Protein AF-A0A938ZCC9-F1 (afdb_monomer)

pLDDT: mean 74.98, std 13.93, range [40.41, 93.81]

Sequence (87 aa):
MAKFKHTERTRKIYNSIIKEYREISSDSDLVALGIDYNDYRSSELGLLLDSLRLNGEGMTSSKRVAEWMKRHSCNVYRIADNWKVQL

Nearest PDB structures (foldseek):
  1u02-assembly1_A  TM=4.238E-01  e=1.594E+00  Thermoplasma acidophilum
  1eps-assembly1_A  TM=5.968E-01  e=5.828E+00  Escherichia coli

Mean predicted aligned error: 7.96 Å

Solvent-accessible surface area (backbone atoms only — not comparable to full-atom values): 4909 Å² total; per-residue (Å²): 130,86,76,65,63,62,48,80,66,37,45,52,40,49,26,53,53,44,25,72,74,69,71,39,81,38,72,68,50,46,65,72,67,65,66,49,73,78,80,34,56,88,37,74,65,35,48,25,51,49,27,36,56,56,69,31,34,31,61,41,69,49,64,69,58,46,55,51,42,39,74,59,71,26,51,68,45,81,52,89,86,31,31,39,40,30,94

Secondary structure (DSSP, 8-state):
-PPP---HHHHHHHHHHHHHHH----HHHHHHTT--THHHHTSHHHHHHHHHHHHSEEEES-HHHHHHHHHTT-EEEEETTEEEEE-

Radius of gyration: 12.28 Å; Cα contacts (8 Å, |Δi|>4): 118; chains: 1; bounding box: 23×26×36 Å

Foldseek 3Di:
DQPWPDDPVLQVLLQVVVCVVPVQRHPVVCVVVVCDLVNQVVD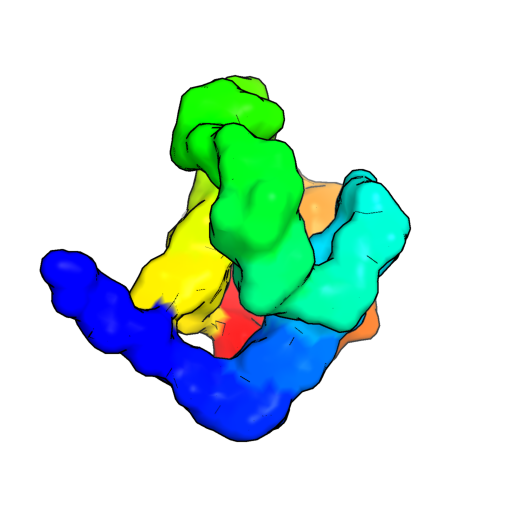QLSQQSVCCGHPQKDKDLDPVSQVVSVVSVWDWDDDPSMIMTGD

Structure (mmCIF, N/CA/C/O backbone):
data_AF-A0A938ZCC9-F1
#
_entry.id   AF-A0A938ZCC9-F1
#
loop_
_atom_site.group_PDB
_atom_site.id
_atom_site.type_symbol
_atom_site.label_atom_id
_atom_site.label_alt_id
_atom_site.label_comp_id
_atom_site.label_asym_id
_atom_site.label_entity_id
_atom_site.label_seq_id
_atom_site.pdbx_PDB_ins_code
_atom_site.Cartn_x
_atom_site.Cartn_y
_atom_site.Cartn_z
_atom_site.occupancy
_atom_site.B_iso_or_equiv
_atom_site.auth_seq_id
_atom_site.auth_comp_id
_atom_site.auth_asym_id
_atom_site.auth_atom_id
_atom_site.pdbx_PDB_model_num
ATOM 1 N N . MET A 1 1 ? 5.501 -16.115 13.597 1.00 40.41 1 MET A N 1
ATOM 2 C CA . MET A 1 1 ? 5.225 -14.703 13.249 1.00 40.41 1 MET A CA 1
ATOM 3 C C . MET A 1 1 ? 6.438 -14.108 12.553 1.00 40.41 1 MET A C 1
ATOM 5 O O . MET A 1 1 ? 7.495 -14.049 13.172 1.00 40.41 1 MET A O 1
ATOM 9 N N . ALA A 1 2 ? 6.320 -13.691 11.292 1.00 45.06 2 ALA A N 1
ATOM 10 C CA . ALA A 1 2 ? 7.360 -12.874 10.669 1.00 45.06 2 ALA A CA 1
ATOM 11 C C . ALA A 1 2 ? 7.412 -11.515 11.390 1.00 45.06 2 ALA A C 1
ATOM 13 O O . ALA A 1 2 ? 6.375 -10.882 11.577 1.00 45.06 2 ALA A O 1
ATOM 14 N N . LYS A 1 3 ? 8.595 -11.093 11.855 1.00 51.19 3 LYS A N 1
ATOM 15 C CA . LYS A 1 3 ? 8.787 -9.749 12.416 1.00 51.19 3 LYS A CA 1
ATOM 16 C C . LYS A 1 3 ? 8.563 -8.723 11.304 1.00 51.19 3 LYS A C 1
ATOM 18 O O . LYS A 1 3 ? 9.182 -8.827 10.248 1.00 51.19 3 LYS A O 1
ATOM 23 N N . PHE A 1 4 ? 7.699 -7.748 11.568 1.00 59.16 4 PHE A N 1
ATOM 24 C CA . PHE A 1 4 ? 7.417 -6.623 10.681 1.00 59.16 4 PHE A CA 1
ATOM 25 C C . PHE A 1 4 ? 8.714 -5.916 10.264 1.00 59.16 4 PHE A C 1
ATOM 27 O O . PHE A 1 4 ? 9.559 -5.614 11.109 1.00 59.16 4 PHE A O 1
ATOM 34 N N . LYS A 1 5 ? 8.872 -5.633 8.967 1.00 60.50 5 LYS A N 1
ATOM 35 C CA . LYS A 1 5 ? 10.054 -4.951 8.405 1.00 60.50 5 LYS A CA 1
ATOM 36 C C . LYS A 1 5 ? 9.963 -3.421 8.449 1.00 60.50 5 LYS A C 1
ATOM 38 O O . LYS A 1 5 ? 10.644 -2.734 7.692 1.00 60.50 5 LYS A O 1
ATOM 43 N N . HIS A 1 6 ? 9.105 -2.859 9.297 1.00 65.25 6 HIS A N 1
ATOM 44 C CA . HIS A 1 6 ? 8.901 -1.414 9.316 1.00 65.25 6 HIS A CA 1
ATOM 45 C C . HIS A 1 6 ? 9.999 -0.695 10.102 1.00 65.25 6 HIS A C 1
ATOM 47 O O . HIS A 1 6 ? 10.295 -1.028 11.246 1.00 65.25 6 HIS A O 1
ATOM 53 N N . THR A 1 7 ? 10.556 0.348 9.493 1.00 73.88 7 THR A N 1
ATOM 54 C CA . THR A 1 7 ? 11.270 1.414 10.203 1.00 73.88 7 THR A CA 1
ATOM 55 C C . THR A 1 7 ? 10.257 2.379 10.830 1.00 73.88 7 THR A C 1
ATOM 57 O O . THR A 1 7 ? 9.071 2.365 10.494 1.00 73.88 7 THR A O 1
ATOM 60 N N . GLU A 1 8 ? 10.696 3.276 11.719 1.00 74.62 8 GLU A N 1
ATOM 61 C CA . GLU A 1 8 ? 9.794 4.276 12.311 1.00 74.62 8 GLU A CA 1
ATOM 62 C C . GLU A 1 8 ? 9.105 5.148 11.243 1.00 74.62 8 GLU A C 1
ATOM 64 O O . GLU A 1 8 ? 7.930 5.500 11.379 1.00 74.62 8 GLU A O 1
ATOM 69 N N . ARG A 1 9 ? 9.818 5.441 10.148 1.00 76.38 9 ARG A N 1
ATOM 70 C CA . ARG A 1 9 ? 9.297 6.180 8.995 1.00 76.38 9 ARG A CA 1
ATOM 71 C C . ARG A 1 9 ? 8.198 5.402 8.273 1.00 76.38 9 ARG A C 1
ATOM 73 O O . ARG A 1 9 ? 7.108 5.935 8.088 1.00 76.38 9 ARG A O 1
ATOM 80 N N . THR A 1 10 ? 8.459 4.151 7.900 1.00 77.31 10 THR A N 1
ATOM 81 C CA . THR A 1 10 ? 7.492 3.335 7.145 1.00 77.31 10 THR A CA 1
ATOM 82 C C . THR A 1 10 ? 6.257 3.014 7.984 1.00 77.31 10 THR A C 1
ATOM 84 O O . THR A 1 10 ? 5.153 2.986 7.454 1.00 77.31 10 THR A O 1
ATOM 87 N N . ARG A 1 11 ? 6.413 2.878 9.310 1.00 75.38 11 ARG A N 1
ATOM 88 C CA . ARG A 1 11 ? 5.289 2.721 10.242 1.00 75.38 11 ARG A CA 1
ATOM 89 C C . ARG A 1 11 ? 4.367 3.945 10.247 1.00 75.38 11 ARG A C 1
ATOM 91 O O . ARG A 1 11 ? 3.152 3.790 10.246 1.00 75.38 11 ARG A O 1
ATOM 98 N N . LYS A 1 12 ? 4.920 5.167 10.244 1.00 79.69 12 LYS A N 1
ATOM 99 C CA . LYS A 1 12 ? 4.119 6.410 10.186 1.00 79.69 12 LYS A CA 1
ATOM 100 C C . LYS A 1 12 ? 3.333 6.508 8.878 1.00 79.69 12 LYS A C 1
ATOM 102 O O . LYS A 1 12 ? 2.156 6.851 8.911 1.00 79.69 12 LYS A O 1
ATOM 107 N N . ILE A 1 13 ? 3.972 6.166 7.759 1.00 79.94 13 ILE A N 1
ATOM 108 C CA . ILE A 1 13 ? 3.326 6.142 6.442 1.00 79.94 13 ILE A CA 1
ATOM 109 C C . ILE A 1 13 ? 2.190 5.116 6.431 1.00 79.94 13 ILE A C 1
ATOM 111 O O . ILE A 1 13 ? 1.055 5.462 6.117 1.00 79.94 13 ILE A O 1
ATOM 115 N N . TYR A 1 14 ? 2.464 3.884 6.863 1.00 79.62 14 TYR A N 1
ATOM 116 C CA . TYR A 1 14 ? 1.457 2.829 6.939 1.00 79.62 14 TYR A CA 1
ATOM 117 C C . TYR A 1 14 ? 0.262 3.227 7.818 1.00 79.62 14 TYR A C 1
ATOM 119 O O . TYR A 1 14 ? -0.881 3.109 7.382 1.00 79.62 14 TYR A O 1
ATOM 127 N N . ASN A 1 15 ? 0.515 3.796 9.003 1.00 75.38 15 ASN A N 1
ATOM 128 C CA . ASN A 1 15 ? -0.535 4.289 9.898 1.00 75.38 15 ASN A CA 1
ATOM 129 C C . ASN A 1 15 ? -1.394 5.394 9.254 1.00 75.38 15 ASN A C 1
ATOM 131 O O . ASN A 1 15 ? -2.605 5.417 9.446 1.00 75.38 15 ASN A O 1
ATOM 135 N N . SER A 1 16 ? -0.793 6.294 8.469 1.00 78.44 16 SER A N 1
ATOM 136 C CA . SER A 1 16 ? -1.535 7.324 7.727 1.00 78.44 16 SER A CA 1
ATOM 137 C C . SER A 1 16 ? -2.472 6.710 6.682 1.0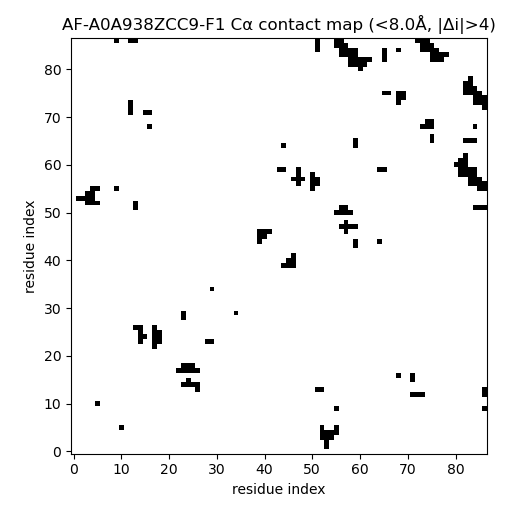0 78.44 16 SER A C 1
ATOM 139 O O . SER A 1 16 ? -3.626 7.119 6.564 1.00 78.44 16 SER A O 1
ATOM 141 N N . ILE A 1 17 ? -1.997 5.690 5.964 1.00 80.19 17 ILE A N 1
ATOM 142 C CA . ILE A 1 17 ? -2.757 5.004 4.913 1.00 80.19 17 ILE A CA 1
ATOM 143 C C . ILE A 1 17 ? -3.958 4.254 5.502 1.00 80.19 17 ILE A C 1
ATOM 145 O O . ILE A 1 17 ? -5.075 4.394 5.004 1.00 80.19 17 ILE A O 1
ATOM 149 N N . ILE A 1 18 ? -3.761 3.479 6.574 1.00 74.94 18 ILE A N 1
ATOM 150 C CA . ILE A 1 18 ? -4.858 2.729 7.214 1.00 74.94 18 ILE A CA 1
ATOM 151 C C . ILE A 1 18 ? -5.869 3.659 7.895 1.00 74.94 18 ILE A C 1
ATOM 153 O O . ILE A 1 18 ? -7.065 3.359 7.901 1.00 74.94 18 ILE A O 1
ATOM 157 N N . LYS A 1 19 ? -5.412 4.815 8.396 1.00 75.62 19 LYS A N 1
ATOM 158 C CA . LYS A 1 19 ? -6.283 5.847 8.955 1.00 75.62 19 LYS A CA 1
ATOM 159 C C . LYS A 1 19 ? -7.184 6.457 7.896 1.00 75.62 19 LYS A C 1
ATOM 161 O O . LYS A 1 19 ? -8.366 6.625 8.146 1.00 75.62 19 LYS A O 1
ATOM 166 N N . GLU A 1 20 ? -6.673 6.756 6.709 1.00 74.50 20 GLU A N 1
ATOM 167 C CA . GLU A 1 20 ? -7.528 7.258 5.628 1.00 74.50 20 GLU A CA 1
ATOM 168 C C . GLU A 1 20 ? -8.442 6.162 5.060 1.00 74.50 20 GLU A C 1
ATOM 170 O O . GLU A 1 20 ? -9.576 6.435 4.682 1.00 74.50 20 GLU A O 1
ATOM 175 N N . TYR A 1 21 ? -7.976 4.911 5.024 1.00 71.38 21 TYR A N 1
ATOM 176 C CA . TYR A 1 21 ? -8.743 3.804 4.454 1.00 71.38 21 TYR A CA 1
ATOM 177 C C . TYR A 1 21 ? -9.910 3.335 5.337 1.00 71.38 21 TYR A C 1
ATOM 179 O O . TYR A 1 21 ? -10.952 2.951 4.808 1.00 71.38 21 TYR A O 1
ATOM 187 N N . ARG A 1 22 ? -9.740 3.319 6.666 1.00 66.62 22 ARG A N 1
ATOM 188 C CA . ARG A 1 22 ? -10.748 2.790 7.608 1.00 66.62 22 ARG A CA 1
ATOM 189 C C . ARG A 1 22 ? -10.934 3.612 8.886 1.00 66.62 22 ARG A C 1
ATOM 191 O O . ARG A 1 22 ? -11.539 3.114 9.826 1.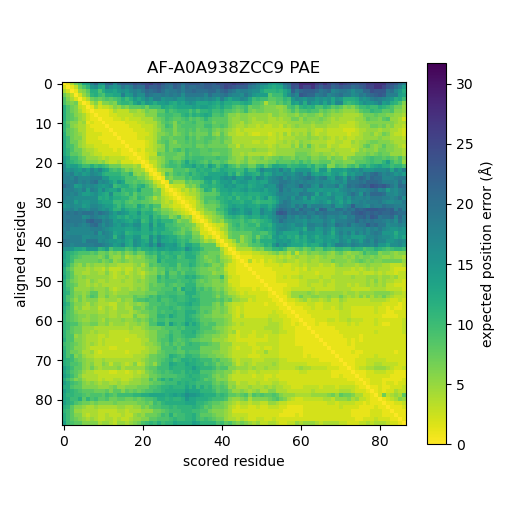00 66.62 22 ARG A O 1
ATOM 198 N N . GLU A 1 23 ? -10.392 4.826 8.955 1.00 63.78 23 GLU A N 1
ATOM 199 C CA . GLU A 1 23 ? -10.403 5.664 10.171 1.00 63.78 23 GLU A CA 1
ATOM 200 C C . GLU A 1 23 ? -9.673 5.020 11.370 1.00 63.78 23 GLU A C 1
ATOM 202 O O . GLU A 1 23 ? -9.831 5.433 12.518 1.00 63.78 23 GLU A O 1
ATOM 207 N N . ILE A 1 24 ? -8.809 4.030 11.111 1.00 64.31 24 ILE A N 1
ATOM 208 C CA . ILE A 1 24 ? -8.061 3.296 12.139 1.00 64.31 24 ILE A CA 1
ATOM 209 C C . ILE A 1 24 ? -6.752 4.026 12.449 1.00 64.31 24 ILE A C 1
ATOM 211 O O . ILE A 1 24 ? -5.951 4.301 11.561 1.00 64.31 24 ILE A O 1
ATOM 215 N N . SER A 1 25 ? -6.516 4.349 13.721 1.00 56.00 25 SER A N 1
ATOM 216 C CA . SER A 1 25 ? -5.438 5.264 14.118 1.00 56.00 25 SER A CA 1
ATOM 217 C C . SER A 1 25 ? -4.049 4.618 14.209 1.00 56.00 25 SER A C 1
ATOM 219 O O . SER A 1 25 ? -3.046 5.332 14.106 1.00 56.00 25 SER A O 1
ATOM 221 N N . SER A 1 26 ? -3.953 3.295 14.378 1.00 56.59 26 SER A N 1
ATOM 222 C CA . SER A 1 26 ? -2.667 2.594 14.452 1.00 56.59 26 SER A CA 1
ATOM 223 C C . SER A 1 26 ? -2.729 1.123 14.022 1.00 56.59 26 SER A C 1
ATOM 225 O O . SER A 1 26 ? -3.768 0.474 14.101 1.00 56.59 26 SER A O 1
ATOM 227 N N . ASP A 1 27 ? -1.584 0.570 13.613 1.00 57.22 27 ASP A N 1
ATOM 228 C CA . ASP A 1 27 ? -1.414 -0.869 13.343 1.00 57.22 27 ASP A CA 1
ATOM 229 C C . ASP A 1 27 ? -1.744 -1.755 14.566 1.00 57.22 27 ASP A C 1
ATOM 231 O O . ASP A 1 27 ? -2.258 -2.862 14.423 1.00 57.22 27 ASP A O 1
ATOM 235 N N . SER A 1 28 ? -1.546 -1.241 15.786 1.00 56.50 28 SER A N 1
ATOM 236 C CA . SER A 1 28 ? -1.961 -1.918 17.023 1.00 56.50 28 SER A CA 1
ATOM 237 C C . SER A 1 28 ? -3.484 -2.030 17.148 1.00 56.50 28 SER A C 1
ATOM 239 O O . SER A 1 28 ? -3.979 -3.025 17.676 1.00 56.50 28 SER A O 1
ATOM 241 N N . ASP A 1 29 ? -4.228 -1.051 16.625 1.00 58.81 29 ASP A N 1
ATOM 242 C CA . ASP A 1 29 ? -5.693 -1.064 16.637 1.00 58.81 29 ASP A CA 1
ATOM 243 C C . ASP A 1 29 ? -6.250 -2.078 15.635 1.00 58.81 29 ASP A C 1
ATOM 245 O O . ASP A 1 29 ? -7.284 -2.675 15.900 1.00 58.81 29 ASP A O 1
ATOM 249 N N . LEU A 1 30 ? -5.552 -2.356 14.525 1.00 61.50 30 LEU A N 1
ATOM 250 C CA . LEU A 1 30 ? -5.934 -3.441 13.607 1.00 61.50 30 LEU A CA 1
ATOM 251 C C . LEU A 1 30 ? -5.901 -4.805 14.304 1.00 61.50 30 LEU A C 1
ATOM 253 O O . LEU A 1 30 ? -6.810 -5.615 14.130 1.00 61.50 30 LEU A O 1
ATOM 257 N N . VAL A 1 31 ? -4.865 -5.040 15.115 1.00 58.38 31 VAL A N 1
ATOM 258 C CA . VAL A 1 31 ? -4.723 -6.271 15.904 1.00 58.38 31 VAL A CA 1
ATOM 259 C C . VAL A 1 31 ? -5.762 -6.321 17.029 1.00 58.38 31 VAL A C 1
ATOM 261 O O . VAL A 1 31 ? -6.335 -7.378 17.278 1.00 58.38 31 VAL A O 1
ATOM 264 N N . ALA A 1 32 ? -6.046 -5.187 17.678 1.00 56.66 32 ALA A N 1
ATOM 265 C CA . ALA A 1 32 ? -7.035 -5.094 18.754 1.00 56.66 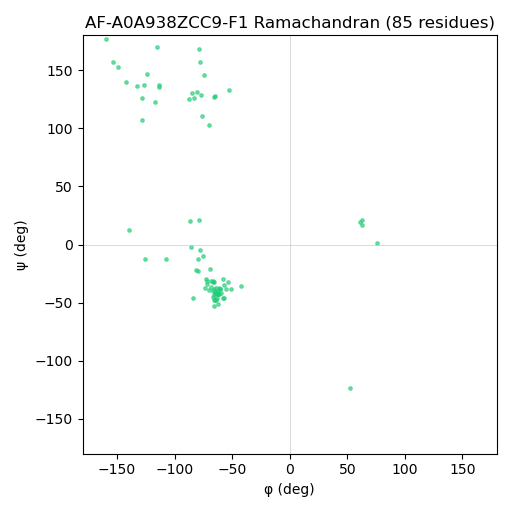32 ALA A CA 1
ATOM 266 C C . ALA A 1 32 ? -8.493 -5.199 18.266 1.00 56.66 32 ALA A C 1
ATOM 268 O O . ALA A 1 32 ? -9.338 -5.727 18.984 1.00 56.66 32 ALA A O 1
ATOM 269 N N . LEU A 1 33 ? -8.789 -4.734 17.048 1.00 55.56 33 LEU A N 1
ATOM 270 C CA . LEU A 1 33 ? -10.118 -4.800 16.428 1.00 55.56 33 LEU A CA 1
ATOM 271 C C . LEU A 1 33 ? -10.453 -6.189 15.865 1.00 55.56 33 LEU A C 1
ATOM 273 O O . LEU A 1 33 ? -11.568 -6.389 15.390 1.00 55.56 33 LEU A O 1
ATOM 277 N N . GLY A 1 34 ? -9.516 -7.144 15.899 1.00 52.41 34 GLY A N 1
ATOM 278 C CA . GLY A 1 34 ? -9.745 -8.501 15.400 1.00 52.41 34 GLY A CA 1
ATOM 279 C C . GLY A 1 34 ? -10.053 -8.561 13.902 1.00 52.41 34 GLY A C 1
ATOM 280 O O . GLY A 1 34 ? -10.649 -9.534 13.454 1.00 52.41 34 GLY A O 1
ATOM 281 N N . ILE A 1 35 ? -9.672 -7.526 13.140 1.00 55.12 35 ILE A N 1
ATOM 282 C CA . ILE A 1 35 ? -9.863 -7.485 11.689 1.00 55.12 35 ILE A CA 1
ATOM 283 C C . ILE A 1 35 ? -8.896 -8.501 11.087 1.00 55.12 35 ILE A C 1
ATOM 285 O O . ILE A 1 35 ? -7.679 -8.285 11.019 1.00 55.12 35 ILE A O 1
ATOM 289 N N . ASP A 1 36 ? -9.454 -9.641 10.701 1.00 54.16 36 ASP A N 1
ATOM 290 C CA . ASP A 1 36 ? -8.701 -10.791 10.238 1.00 54.16 36 ASP A CA 1
ATOM 291 C C . ASP A 1 36 ? -8.250 -10.565 8.791 1.00 54.16 36 ASP A C 1
ATOM 293 O O . ASP A 1 36 ? -8.833 -9.792 8.029 1.00 54.16 36 ASP A O 1
ATOM 297 N N . TYR A 1 37 ? -7.189 -11.262 8.396 1.00 53.34 37 TYR A N 1
ATOM 298 C CA . TYR A 1 37 ? -6.676 -11.333 7.029 1.00 53.34 37 TYR A CA 1
ATOM 299 C C . TYR A 1 37 ? -7.780 -11.475 5.962 1.00 53.34 37 TYR A C 1
ATOM 301 O O . TYR A 1 37 ? -7.690 -10.893 4.877 1.00 53.34 37 TYR A O 1
ATOM 309 N N . ASN A 1 38 ? -8.855 -12.199 6.277 1.00 54.06 38 ASN A N 1
ATOM 310 C CA . ASN A 1 38 ? -9.979 -12.402 5.365 1.00 54.06 38 ASN A CA 1
ATOM 311 C C . ASN A 1 38 ? -10.833 -11.144 5.100 1.00 54.06 38 ASN A C 1
ATOM 313 O O . ASN A 1 38 ? -11.460 -11.066 4.044 1.00 54.06 38 ASN A O 1
ATOM 317 N N . ASP A 1 39 ? -10.808 -10.131 5.970 1.00 56.25 39 ASP A N 1
ATOM 318 C CA . ASP A 1 39 ? -11.653 -8.929 5.855 1.00 56.25 39 ASP A CA 1
ATOM 319 C C . ASP A 1 39 ? -11.129 -7.886 4.855 1.00 56.25 39 ASP A C 1
ATOM 321 O O . ASP A 1 39 ? -11.832 -6.932 4.497 1.00 56.25 39 ASP A O 1
ATOM 325 N N . TYR A 1 40 ? -9.881 -8.032 4.404 1.00 58.41 40 TYR A N 1
ATOM 326 C CA . TYR A 1 40 ? -9.261 -7.157 3.402 1.00 58.41 40 TYR A CA 1
ATOM 327 C C . TYR A 1 40 ? -8.689 -7.910 2.194 1.00 58.41 40 TYR A C 1
ATOM 329 O O . TYR A 1 40 ? -8.464 -7.285 1.155 1.00 58.41 40 TYR A O 1
ATOM 337 N N . ARG A 1 41 ? -8.564 -9.245 2.255 1.00 55.00 41 ARG A N 1
ATOM 338 C CA . ARG A 1 41 ? -8.109 -10.104 1.143 1.00 55.00 41 ARG A CA 1
ATOM 339 C C . ARG A 1 41 ? -8.901 -9.923 -0.157 1.00 55.00 41 ARG A C 1
ATOM 341 O O . ARG A 1 41 ? -8.341 -10.070 -1.238 1.00 55.00 41 ARG A O 1
ATOM 348 N N . SER A 1 42 ? -10.190 -9.606 -0.061 1.00 56.03 42 SER A N 1
ATOM 349 C CA . SER A 1 42 ? -11.104 -9.555 -1.212 1.00 56.03 42 SER A CA 1
ATOM 350 C C . SER A 1 42 ? -10.925 -8.321 -2.104 1.00 56.03 42 SER A C 1
ATOM 352 O O . SER A 1 42 ? -11.497 -8.265 -3.189 1.00 56.03 42 SER A O 1
ATOM 354 N N . SER A 1 43 ? -10.141 -7.328 -1.669 1.00 69.12 43 SER A N 1
ATOM 355 C CA . SER A 1 43 ? -9.869 -6.114 -2.444 1.00 69.12 43 SER A CA 1
ATOM 356 C C . SER A 1 43 ? -8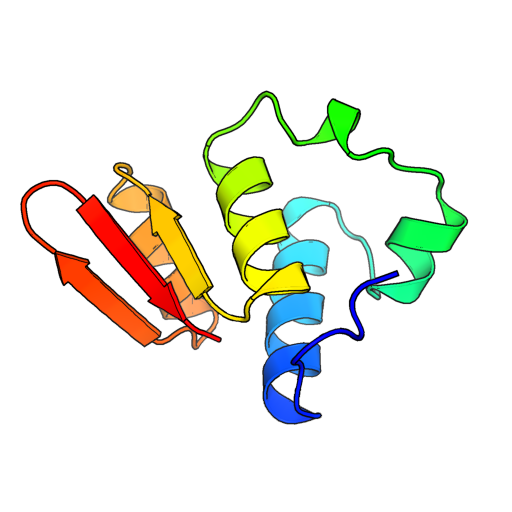.395 -6.052 -2.843 1.00 69.12 43 SER A C 1
ATOM 358 O O . SER A 1 43 ? -7.516 -6.306 -2.021 1.00 69.12 43 SER A O 1
ATOM 360 N N . GLU A 1 44 ? -8.113 -5.665 -4.091 1.00 73.44 44 GLU A N 1
ATOM 361 C CA . GLU A 1 44 ? -6.744 -5.442 -4.589 1.00 73.44 44 GLU A CA 1
ATOM 362 C C . GLU A 1 44 ? -5.942 -4.521 -3.651 1.00 73.44 44 GLU A C 1
ATOM 364 O O . GLU A 1 44 ? -4.770 -4.763 -3.367 1.00 73.44 44 GLU A O 1
ATOM 369 N N . LEU A 1 45 ? -6.607 -3.500 -3.104 1.00 77.00 45 LEU A N 1
ATOM 370 C CA . LEU A 1 45 ? -6.029 -2.580 -2.134 1.00 77.00 45 LEU A CA 1
ATOM 371 C C . LEU A 1 45 ? -5.667 -3.267 -0.809 1.00 77.00 45 LEU A C 1
ATOM 373 O O . LEU A 1 45 ? -4.607 -3.000 -0.258 1.00 77.00 45 LEU A O 1
ATOM 377 N N . GLY A 1 46 ? -6.506 -4.164 -0.295 1.00 75.00 46 GLY A N 1
ATOM 378 C CA . GLY A 1 46 ? -6.221 -4.873 0.950 1.00 75.00 46 GLY A CA 1
ATOM 379 C C . GLY A 1 46 ? -5.057 -5.862 0.837 1.00 75.00 46 GLY A C 1
ATOM 380 O O . GLY A 1 46 ? -4.237 -5.931 1.749 1.00 75.00 46 GLY A O 1
ATOM 381 N N . LEU A 1 47 ? -4.912 -6.548 -0.304 1.00 73.56 47 LEU A N 1
ATOM 382 C CA . LEU A 1 47 ? -3.727 -7.372 -0.599 1.00 73.56 47 LEU A CA 1
ATOM 383 C C . LEU A 1 47 ? -2.447 -6.530 -0.680 1.00 73.56 47 LEU A C 1
ATOM 385 O O . LEU A 1 47 ? -1.389 -6.937 -0.188 1.00 73.56 47 LEU A O 1
ATOM 389 N N . LEU A 1 48 ? -2.543 -5.340 -1.277 1.00 81.75 48 LEU A N 1
ATOM 390 C CA . LEU A 1 48 ? -1.437 -4.394 -1.330 1.00 81.75 48 LEU A CA 1
ATOM 391 C C . LEU A 1 48 ? -1.041 -3.914 0.072 1.00 81.75 48 LEU A C 1
ATOM 393 O O . LEU A 1 48 ? 0.141 -3.938 0.405 1.00 81.75 48 LEU A O 1
ATOM 397 N N . LEU A 1 49 ? -2.009 -3.517 0.901 1.00 79.81 49 LEU A N 1
ATOM 398 C CA . LEU A 1 49 ? -1.766 -3.080 2.278 1.00 79.81 49 LEU A CA 1
ATOM 399 C C . LEU A 1 49 ? -1.102 -4.173 3.115 1.00 79.81 49 LEU A C 1
ATOM 401 O O . LEU A 1 49 ? -0.152 -3.884 3.836 1.00 79.81 49 LEU A O 1
ATOM 405 N N . ASP A 1 50 ? -1.533 -5.426 2.979 1.00 76.44 50 ASP A N 1
ATOM 406 C CA . ASP A 1 50 ? -0.917 -6.536 3.708 1.00 76.44 50 ASP A CA 1
ATOM 407 C C . ASP A 1 50 ? 0.528 -6.788 3.256 1.00 76.44 50 ASP A C 1
ATOM 409 O O . ASP A 1 50 ? 1.429 -6.972 4.076 1.00 76.44 50 ASP A O 1
ATOM 413 N N . SER A 1 51 ? 0.781 -6.689 1.950 1.00 78.69 51 SER A N 1
ATOM 414 C CA . SER A 1 51 ? 2.133 -6.798 1.396 1.00 78.69 51 SER A CA 1
ATOM 415 C C . SER A 1 51 ? 3.040 -5.674 1.920 1.00 78.69 51 SER A C 1
ATOM 417 O O . SER A 1 51 ? 4.164 -5.928 2.360 1.00 78.69 51 SER A O 1
ATOM 419 N N . LEU A 1 52 ? 2.527 -4.440 1.988 1.00 81.62 52 LEU A N 1
ATOM 420 C CA . LEU A 1 52 ? 3.228 -3.305 2.594 1.00 81.62 52 LEU A CA 1
ATOM 421 C C . LEU A 1 52 ? 3.454 -3.515 4.100 1.00 81.62 52 LEU A C 1
ATOM 423 O O . LEU A 1 52 ? 4.527 -3.187 4.608 1.00 81.62 52 LEU A O 1
ATOM 427 N N . ARG A 1 53 ? 2.495 -4.110 4.819 1.00 77.25 53 ARG A N 1
ATOM 428 C CA . ARG A 1 53 ? 2.618 -4.432 6.248 1.00 77.25 53 ARG A CA 1
ATOM 429 C C . ARG A 1 53 ? 3.712 -5.469 6.518 1.00 77.25 53 ARG A C 1
ATOM 431 O O . ARG A 1 53 ? 4.543 -5.269 7.401 1.00 77.25 53 ARG A O 1
ATOM 438 N N . LEU A 1 54 ? 3.731 -6.566 5.762 1.00 73.75 54 LEU A N 1
ATOM 439 C CA . LEU A 1 54 ? 4.629 -7.700 6.009 1.00 73.75 54 LEU A CA 1
ATOM 440 C C . LEU A 1 54 ? 6.016 -7.504 5.389 1.00 73.75 54 LEU A C 1
ATOM 442 O O . LEU A 1 54 ? 7.033 -7.733 6.047 1.00 73.75 54 LEU A O 1
ATOM 446 N N . ASN A 1 55 ? 6.059 -7.061 4.133 1.00 78.25 55 ASN A N 1
ATOM 447 C CA . ASN A 1 55 ? 7.278 -7.022 3.326 1.00 78.25 55 ASN A CA 1
ATOM 448 C C . ASN A 1 55 ? 7.817 -5.605 3.105 1.00 78.25 55 ASN A C 1
ATOM 450 O O . ASN A 1 55 ? 8.952 -5.462 2.654 1.00 78.25 55 ASN A O 1
ATOM 454 N N . GLY A 1 56 ? 7.036 -4.567 3.425 1.00 82.19 56 GLY A N 1
ATOM 455 C CA . GLY A 1 56 ? 7.364 -3.178 3.090 1.00 82.19 56 GLY A CA 1
ATOM 456 C C . GLY A 1 56 ? 7.130 -2.839 1.616 1.00 82.19 56 GLY A C 1
ATOM 457 O O . GLY A 1 56 ? 7.376 -1.709 1.202 1.00 82.19 56 GLY A O 1
ATOM 458 N N . GLU A 1 57 ? 6.644 -3.794 0.821 1.00 87.50 57 GLU A N 1
ATOM 459 C CA . GLU A 1 57 ? 6.397 -3.633 -0.606 1.00 87.50 57 GLU A CA 1
ATOM 460 C C . GLU A 1 57 ? 5.231 -4.493 -1.090 1.00 87.50 57 GLU A C 1
ATOM 462 O O . GLU A 1 57 ? 4.966 -5.555 -0.533 1.00 87.50 57 GLU A O 1
ATOM 467 N N . GLY A 1 58 ? 4.560 -4.059 -2.155 1.00 88.81 58 GLY A N 1
ATOM 468 C CA . GLY A 1 58 ? 3.512 -4.832 -2.815 1.00 88.81 58 GLY A CA 1
ATOM 469 C C . GLY A 1 58 ? 3.255 -4.372 -4.246 1.00 88.81 58 GLY A C 1
ATOM 470 O O . GLY A 1 58 ? 3.876 -3.425 -4.730 1.00 88.81 58 GLY A O 1
ATOM 471 N N . MET A 1 59 ? 2.351 -5.064 -4.938 1.00 90.50 59 MET A N 1
ATOM 472 C CA . MET A 1 59 ? 2.010 -4.778 -6.332 1.00 90.50 59 MET A CA 1
ATOM 473 C C . MET A 1 59 ? 0.518 -4.515 -6.512 1.00 90.50 59 MET A C 1
ATOM 475 O O . MET A 1 59 ? -0.313 -5.116 -5.839 1.00 90.50 59 MET A O 1
ATOM 479 N N . THR A 1 60 ? 0.189 -3.632 -7.452 1.00 89.38 60 THR A N 1
ATOM 480 C CA . THR A 1 60 ? -1.183 -3.352 -7.888 1.00 89.38 60 THR A CA 1
ATOM 481 C C . THR A 1 60 ? -1.217 -3.112 -9.393 1.00 89.38 60 THR A C 1
ATOM 483 O O . THR A 1 60 ? -0.336 -2.468 -9.952 1.00 89.38 60 THR A O 1
ATOM 486 N N . SER A 1 61 ? -2.241 -3.625 -10.057 1.00 89.12 61 SER A N 1
ATOM 487 C CA . SER A 1 61 ? -2.583 -3.322 -11.449 1.00 89.12 61 SER A CA 1
ATOM 488 C C . SER A 1 61 ? -3.333 -1.987 -11.585 1.00 89.12 61 SER A C 1
ATOM 490 O O . SER A 1 61 ? -3.291 -1.327 -12.624 1.00 89.12 61 SER A O 1
ATOM 492 N N . SER A 1 62 ? -3.983 -1.528 -10.511 1.00 87.81 62 SER A N 1
ATOM 493 C CA . SER A 1 62 ? -4.755 -0.290 -10.494 1.00 87.81 62 SER A CA 1
ATOM 494 C C . SER A 1 62 ? -3.874 0.957 -10.421 1.00 87.81 62 SER A C 1
ATOM 496 O O . SER A 1 62 ? -3.307 1.311 -9.384 1.00 87.81 62 SER A O 1
ATOM 498 N N . LYS A 1 63 ? -3.853 1.716 -11.522 1.00 89.00 63 LYS A N 1
ATOM 499 C CA . LYS A 1 63 ? -3.216 3.041 -11.582 1.00 89.00 63 LYS A CA 1
ATOM 500 C C . LYS A 1 63 ? -3.754 3.993 -10.504 1.00 89.00 63 LYS A C 1
ATOM 502 O O . LYS A 1 63 ? -2.981 4.738 -9.912 1.00 89.00 63 LYS A O 1
ATOM 507 N N . ARG A 1 64 ? -5.061 3.944 -10.212 1.00 87.81 64 ARG A N 1
ATOM 508 C CA . ARG A 1 64 ? -5.691 4.792 -9.185 1.00 87.81 64 ARG A CA 1
ATOM 509 C C . ARG A 1 64 ? -5.138 4.489 -7.792 1.00 87.81 64 ARG A C 1
ATOM 511 O O . ARG A 1 64 ? -4.881 5.418 -7.029 1.00 87.81 64 ARG A O 1
ATOM 518 N N . VAL A 1 65 ? -4.946 3.209 -7.470 1.00 85.56 65 VAL A N 1
ATOM 519 C CA . VAL A 1 65 ? -4.344 2.787 -6.196 1.00 85.56 65 VAL A CA 1
ATOM 520 C C . VAL A 1 65 ? -2.883 3.225 -6.135 1.00 85.56 65 VAL A C 1
ATOM 522 O O . VAL A 1 65 ? -2.470 3.823 -5.146 1.00 85.56 65 VAL A O 1
ATOM 525 N N . ALA A 1 66 ? -2.120 3.017 -7.208 1.00 88.81 66 ALA A N 1
ATOM 526 C CA . ALA A 1 66 ? -0.723 3.433 -7.298 1.00 88.81 66 ALA A CA 1
ATOM 527 C C . ALA A 1 66 ? -0.541 4.952 -7.092 1.00 88.81 66 ALA A C 1
ATOM 529 O O . ALA A 1 66 ? 0.305 5.385 -6.310 1.00 88.81 66 ALA A O 1
ATOM 530 N N . GLU A 1 67 ? -1.365 5.779 -7.739 1.00 89.56 67 GLU A N 1
ATOM 531 C CA . GLU A 1 67 ? -1.345 7.238 -7.565 1.00 89.56 67 GLU A CA 1
ATOM 532 C C . GLU A 1 67 ? -1.761 7.666 -6.154 1.00 89.56 67 GLU A C 1
ATOM 534 O O . GLU A 1 67 ? -1.170 8.588 -5.588 1.00 89.56 67 GLU A O 1
ATOM 539 N N . T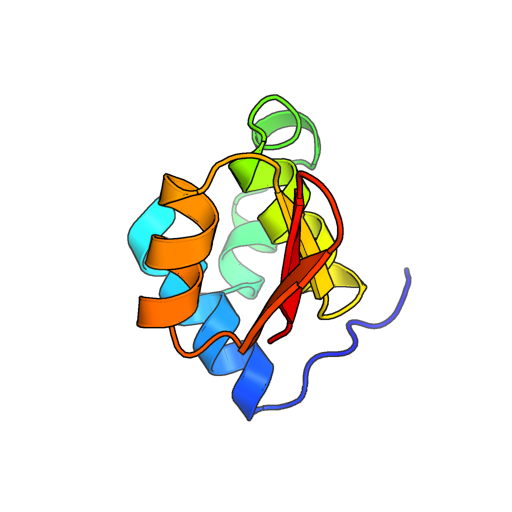RP A 1 68 ? -2.744 6.989 -5.554 1.00 87.31 68 TRP A N 1
ATOM 540 C CA . TRP A 1 68 ? -3.126 7.241 -4.166 1.00 87.31 68 TRP A CA 1
ATOM 541 C C . TRP A 1 68 ? -1.983 6.918 -3.195 1.00 87.31 68 TRP A C 1
ATOM 543 O O . TRP A 1 68 ? -1.635 7.773 -2.384 1.00 87.31 68 TRP A O 1
ATOM 553 N N . MET A 1 69 ? -1.312 5.775 -3.353 1.00 88.81 69 MET A N 1
ATOM 554 C CA . MET A 1 69 ? -0.143 5.412 -2.538 1.00 88.81 69 MET A CA 1
ATOM 555 C C . MET A 1 69 ? 1.010 6.408 -2.690 1.00 88.81 69 MET A C 1
ATOM 557 O O . MET A 1 69 ? 1.658 6.771 -1.708 1.00 88.81 69 MET A O 1
ATOM 561 N N . LYS A 1 70 ? 1.238 6.915 -3.907 1.00 89.06 70 LYS A N 1
ATOM 562 C CA . LYS A 1 70 ? 2.254 7.944 -4.160 1.00 89.0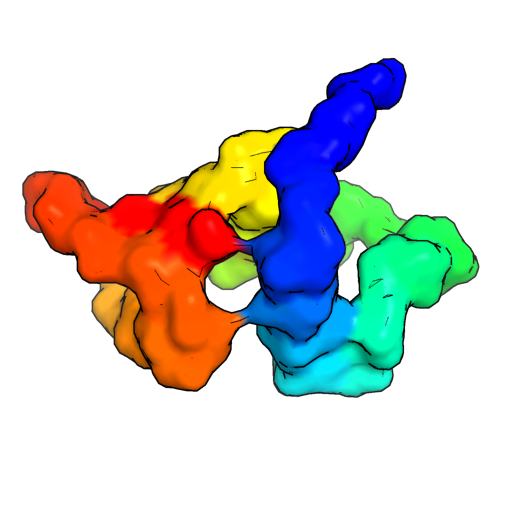6 70 LYS A CA 1
ATOM 563 C C . LYS A 1 70 ? 1.977 9.238 -3.384 1.00 89.06 70 LYS A C 1
ATOM 565 O O . LYS A 1 70 ? 2.914 9.862 -2.892 1.00 89.06 70 LYS A O 1
ATOM 570 N N . ARG A 1 71 ? 0.705 9.640 -3.236 1.00 88.62 71 ARG A N 1
ATOM 571 C CA . ARG A 1 71 ? 0.316 10.800 -2.402 1.00 88.62 71 ARG A CA 1
ATOM 572 C C . ARG A 1 71 ? 0.596 10.569 -0.919 1.00 88.62 71 ARG A C 1
ATOM 574 O O . ARG A 1 71 ? 0.982 11.501 -0.225 1.00 88.62 71 ARG A O 1
ATOM 581 N N . HIS A 1 72 ? 0.498 9.322 -0.470 1.00 84.19 72 HIS A N 1
ATOM 582 C CA . HIS A 1 72 ? 0.877 8.886 0.876 1.00 84.19 72 HIS A CA 1
ATOM 583 C C . HIS A 1 72 ? 2.387 8.700 1.063 1.00 84.19 72 HIS A C 1
ATOM 585 O O . HIS A 1 72 ? 2.819 8.013 1.978 1.00 84.19 72 HIS A O 1
ATOM 591 N N . SER A 1 73 ? 3.221 9.327 0.228 1.00 86.75 73 SER A N 1
ATOM 592 C CA . SER A 1 73 ? 4.686 9.267 0.330 1.00 86.75 73 SER A CA 1
ATOM 593 C C . SER A 1 73 ? 5.293 7.869 0.147 1.00 86.75 73 SER A C 1
ATOM 595 O O . SER A 1 73 ? 6.462 7.673 0.480 1.00 86.75 73 SER A O 1
ATOM 597 N N . CYS A 1 74 ? 4.543 6.914 -0.417 1.00 87.50 74 CYS A N 1
ATOM 598 C CA . CYS A 1 74 ? 5.116 5.650 -0.872 1.00 87.50 74 CYS A CA 1
ATOM 599 C C . CYS A 1 74 ? 5.908 5.866 -2.164 1.00 87.50 74 CYS A C 1
ATOM 601 O O . CYS A 1 74 ? 5.515 6.641 -3.044 1.00 87.50 74 CYS A O 1
ATOM 603 N N . ASN A 1 75 ? 6.990 5.112 -2.320 1.00 90.25 75 ASN A N 1
ATOM 604 C CA . ASN A 1 75 ? 7.695 5.017 -3.586 1.00 90.25 75 ASN A CA 1
ATOM 605 C C . ASN A 1 75 ? 6.907 4.106 -4.528 1.00 90.25 75 ASN A C 1
ATOM 607 O O . ASN A 1 75 ? 6.535 2.993 -4.159 1.00 90.25 75 ASN A O 1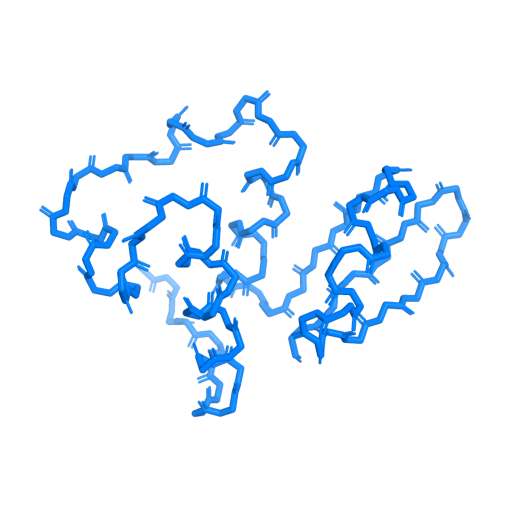
ATOM 611 N N . VAL A 1 76 ? 6.638 4.580 -5.744 1.00 92.69 76 VAL A N 1
ATOM 612 C CA . VAL A 1 76 ? 5.823 3.853 -6.721 1.00 92.69 76 VAL A CA 1
ATOM 613 C C . VAL A 1 76 ? 6.562 3.760 -8.046 1.00 92.69 76 VAL A C 1
ATOM 615 O O . VAL A 1 76 ? 6.962 4.776 -8.615 1.00 92.69 76 VAL A O 1
ATOM 618 N N . TYR A 1 77 ? 6.702 2.538 -8.550 1.00 93.81 77 TYR A N 1
ATOM 619 C CA . TYR A 1 77 ? 7.437 2.212 -9.768 1.00 93.81 77 TYR A CA 1
ATOM 620 C C . TYR A 1 77 ? 6.541 1.421 -10.712 1.00 93.81 77 TYR A C 1
ATOM 622 O O . TYR A 1 77 ? 5.838 0.509 -10.281 1.00 93.81 77 TYR A O 1
ATOM 630 N N . ARG A 1 78 ? 6.573 1.731 -12.009 1.00 91.81 78 ARG A N 1
ATOM 631 C CA . ARG A 1 78 ? 5.883 0.912 -13.009 1.00 91.81 78 ARG A CA 1
ATOM 632 C C . ARG A 1 78 ? 6.764 -0.276 -13.390 1.00 91.81 78 ARG A C 1
ATOM 634 O O . ARG A 1 78 ? 7.912 -0.078 -13.775 1.00 91.81 78 ARG A O 1
ATOM 641 N N . ILE A 1 79 ? 6.225 -1.487 -13.286 1.00 91.38 79 ILE A N 1
ATOM 642 C CA . ILE A 1 79 ? 6.887 -2.738 -13.664 1.00 91.38 79 ILE A CA 1
ATOM 643 C C . ILE A 1 79 ? 5.933 -3.501 -14.583 1.00 91.38 79 ILE A C 1
ATOM 645 O O . ILE A 1 79 ? 4.922 -4.036 -14.126 1.00 91.38 79 ILE A O 1
ATOM 649 N N . ALA A 1 80 ? 6.260 -3.532 -15.878 1.00 90.94 80 ALA A N 1
ATOM 650 C CA . ALA A 1 80 ? 5.376 -4.035 -16.930 1.00 90.94 80 ALA A CA 1
ATOM 651 C C . ALA A 1 80 ? 3.981 -3.366 -16.862 1.00 90.94 80 ALA A C 1
ATOM 653 O O . ALA A 1 80 ? 3.879 -2.132 -16.883 1.00 90.94 80 ALA A O 1
ATOM 654 N N . ASP A 1 81 ? 2.923 -4.167 -16.746 1.00 89.62 81 ASP A N 1
ATOM 655 C CA . ASP A 1 81 ? 1.532 -3.706 -16.655 1.00 89.62 81 ASP A CA 1
ATOM 656 C C . ASP A 1 81 ? 1.083 -3.364 -15.227 1.00 89.62 81 ASP A C 1
ATOM 658 O O . ASP A 1 81 ? -0.031 -2.889 -15.023 1.00 89.62 81 ASP A O 1
ATOM 662 N N . ASN A 1 82 ? 1.958 -3.554 -14.237 1.00 92.38 82 ASN A N 1
ATOM 663 C CA . ASN A 1 82 ? 1.659 -3.343 -12.826 1.00 92.38 82 ASN A CA 1
ATOM 664 C C . ASN A 1 82 ? 2.483 -2.198 -12.220 1.00 92.38 82 ASN A C 1
ATOM 666 O O . ASN A 1 82 ? 3.450 -1.687 -12.790 1.00 92.38 82 ASN A O 1
ATOM 670 N N . TRP A 1 83 ? 2.108 -1.817 -11.007 1.00 92.94 83 TRP A N 1
ATOM 671 C CA . TRP A 1 83 ? 2.768 -0.821 -10.180 1.00 92.94 83 TRP A CA 1
ATOM 672 C C . TRP A 1 83 ? 3.286 -1.483 -8.912 1.00 92.94 83 TRP A C 1
ATOM 674 O O . TRP A 1 83 ? 2.519 -2.065 -8.147 1.00 92.94 83 TRP A O 1
ATOM 684 N N . LYS A 1 84 ? 4.592 -1.380 -8.679 1.00 92.94 84 LYS A N 1
ATOM 685 C CA . LYS A 1 84 ? 5.218 -1.731 -7.410 1.00 92.94 84 LYS A CA 1
ATOM 686 C C . LYS A 1 84 ? 5.135 -0.535 -6.472 1.00 92.94 84 LYS A C 1
ATOM 688 O O . LYS A 1 84 ? 5.525 0.565 -6.851 1.00 92.94 84 LYS A O 1
ATOM 693 N N . VAL A 1 85 ? 4.667 -0.766 -5.255 1.00 90.88 85 VAL A N 1
ATOM 694 C CA . VAL A 1 85 ? 4.613 0.216 -4.170 1.00 90.88 85 VAL A CA 1
ATOM 695 C C . VAL A 1 85 ? 5.567 -0.234 -3.072 1.00 90.88 85 VAL A C 1
ATOM 697 O O . VAL A 1 85 ? 5.586 -1.414 -2.729 1.00 90.88 85 VAL A O 1
ATOM 700 N N . GLN A 1 86 ? 6.356 0.689 -2.533 1.00 90.25 86 GLN A N 1
ATOM 701 C CA . GLN A 1 86 ? 7.265 0.464 -1.410 1.00 90.25 86 GLN A CA 1
ATOM 702 C C . GLN A 1 86 ? 7.104 1.589 -0.384 1.00 90.25 86 GLN A C 1
ATOM 704 O O . GLN A 1 86 ? 7.005 2.758 -0.771 1.00 90.25 86 GLN A O 1
ATOM 709 N N . LEU A 1 87 ? 7.065 1.232 0.902 1.00 84.06 87 LEU A N 1
ATOM 710 C CA . LEU A 1 87 ? 7.05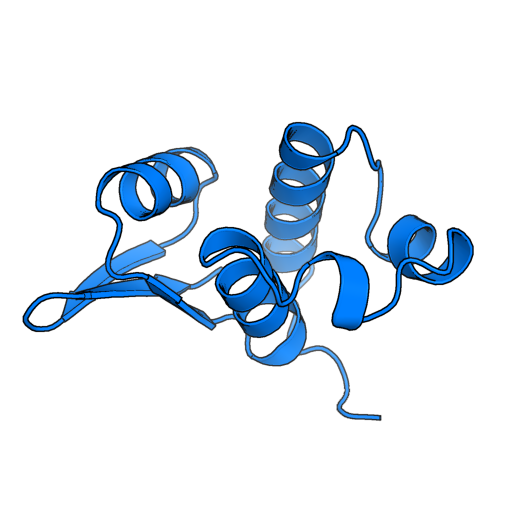5 2.193 2.013 1.00 84.06 87 LEU A CA 1
ATOM 711 C C . LEU A 1 87 ? 8.405 2.907 2.180 1.00 84.06 87 LEU A C 1
ATOM 713 O O . LEU A 1 87 ? 9.455 2.297 1.877 1.00 84.06 87 LEU A O 1
#

Organism: NCBI:txid1150298